Protein AF-A0A016AVE8-F1 (afdb_monomer_lite)

Structure (mmCIF, N/CA/C/O backbone):
data_AF-A0A016AVE8-F1
#
_entry.id   AF-A0A016AVE8-F1
#
loop_
_atom_site.group_PDB
_atom_site.id
_atom_site.type_symbol
_atom_site.label_atom_id
_atom_site.label_alt_id
_atom_sit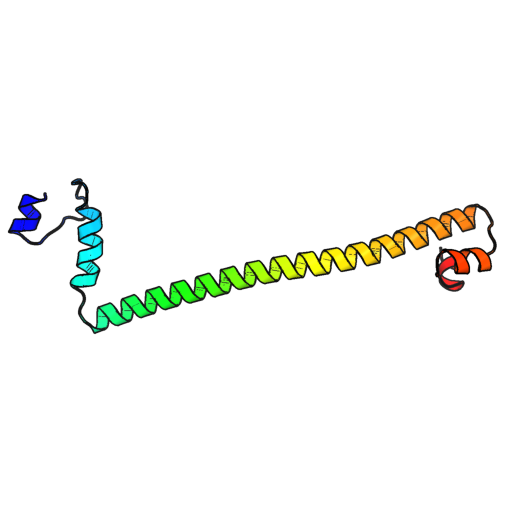e.label_comp_id
_atom_site.label_asym_id
_atom_site.label_entity_id
_atom_site.label_seq_id
_atom_site.pdbx_PDB_ins_code
_atom_site.Cartn_x
_atom_site.Cartn_y
_atom_site.Cartn_z
_atom_site.occupancy
_atom_site.B_iso_or_equiv
_atom_site.auth_seq_id
_atom_site.auth_comp_id
_atom_site.auth_asym_id
_atom_site.auth_atom_id
_atom_site.pdbx_PDB_model_num
ATOM 1 N N . GLU A 1 1 ? 31.899 18.726 -35.485 1.00 85.31 1 GLU A N 1
ATOM 2 C CA . GLU A 1 1 ? 31.031 17.622 -35.023 1.00 85.31 1 GLU A CA 1
ATOM 3 C C . GLU A 1 1 ? 29.883 17.319 -35.993 1.00 85.31 1 GLU A C 1
ATOM 5 O O . GLU A 1 1 ? 29.982 16.311 -36.671 1.00 85.31 1 GLU A O 1
ATOM 10 N N . TRP A 1 2 ? 28.865 18.173 -36.197 1.00 87.75 2 TRP A N 1
ATOM 11 C CA . TRP A 1 2 ? 27.782 17.879 -37.174 1.00 87.75 2 TRP A CA 1
ATOM 12 C C . TRP A 1 2 ? 28.278 17.582 -38.601 1.00 87.75 2 TRP A C 1
ATOM 14 O O . TRP A 1 2 ? 27.868 16.602 -39.214 1.00 87.75 2 TRP A O 1
ATOM 24 N N . ILE A 1 3 ? 29.201 18.399 -39.119 1.00 89.62 3 ILE A N 1
ATOM 25 C CA . ILE A 1 3 ? 29.804 18.198 -40.450 1.00 89.62 3 ILE A CA 1
ATOM 26 C C . ILE A 1 3 ? 30.629 16.904 -40.510 1.00 89.62 3 ILE A C 1
ATOM 28 O O . ILE A 1 3 ? 30.721 16.286 -41.564 1.00 89.62 3 ILE A O 1
ATOM 32 N N . GLU A 1 4 ? 31.239 16.500 -39.397 1.00 88.75 4 GLU A N 1
ATOM 33 C CA . GLU A 1 4 ? 32.016 15.262 -39.318 1.00 88.75 4 GLU A CA 1
ATOM 34 C C . GLU A 1 4 ? 31.081 14.058 -39.368 1.00 88.75 4 GLU A C 1
ATOM 36 O O . GLU A 1 4 ? 31.250 13.224 -40.247 1.00 88.75 4 GLU A O 1
ATOM 41 N N . TYR A 1 5 ? 30.027 14.043 -38.544 1.00 89.12 5 TYR A N 1
ATOM 42 C CA . TYR A 1 5 ? 28.977 13.027 -38.605 1.00 89.12 5 TYR A CA 1
ATOM 43 C C . TYR A 1 5 ? 28.379 12.893 -40.012 1.00 89.12 5 TYR A C 1
ATOM 45 O O . TYR A 1 5 ? 28.284 11.788 -40.531 1.00 89.12 5 TYR A O 1
ATOM 53 N N . LEU A 1 6 ? 28.037 13.998 -40.682 1.00 89.62 6 LEU A N 1
ATOM 54 C CA . LEU A 1 6 ? 27.483 13.944 -42.043 1.00 89.62 6 LEU A CA 1
ATOM 55 C C . LEU A 1 6 ? 28.465 13.379 -43.082 1.00 89.62 6 LEU A C 1
ATOM 57 O O . LEU A 1 6 ? 28.036 12.901 -44.129 1.00 89.62 6 LEU A O 1
ATOM 61 N N . LYS A 1 7 ? 29.774 13.443 -42.814 1.00 90.44 7 LYS A N 1
ATOM 62 C CA . LYS A 1 7 ? 30.819 12.911 -43.696 1.00 90.44 7 LYS A CA 1
ATOM 63 C C . LYS A 1 7 ? 31.198 11.469 -43.373 1.00 90.44 7 LYS A C 1
ATOM 65 O O . LYS A 1 7 ? 31.543 10.729 -44.287 1.00 90.44 7 LYS A O 1
ATOM 70 N N . THR A 1 8 ? 31.191 11.088 -42.099 1.00 88.75 8 THR A N 1
ATOM 71 C CA . THR A 1 8 ? 31.737 9.806 -41.622 1.00 88.75 8 THR A CA 1
ATOM 72 C C . THR A 1 8 ? 30.668 8.839 -41.123 1.00 88.75 8 THR A C 1
ATOM 74 O O . THR A 1 8 ? 30.943 7.652 -40.987 1.00 88.75 8 THR A O 1
ATOM 77 N N . GLY A 1 9 ? 29.462 9.325 -40.826 1.00 85.12 9 GLY A N 1
ATOM 78 C CA . GLY A 1 9 ? 28.394 8.574 -40.165 1.00 85.12 9 GLY A CA 1
ATOM 79 C C . GLY A 1 9 ? 28.629 8.325 -38.670 1.00 85.12 9 GLY A C 1
ATOM 80 O O . GLY A 1 9 ? 27.807 7.674 -38.031 1.00 85.12 9 GLY A O 1
ATOM 81 N N . VAL A 1 10 ? 29.723 8.833 -38.089 1.00 87.12 10 VAL A N 1
ATOM 82 C CA . VAL A 1 10 ? 30.115 8.555 -36.699 1.00 87.12 10 VAL A CA 1
ATOM 83 C C . VAL A 1 10 ? 29.767 9.732 -35.791 1.00 87.12 10 VAL A C 1
ATOM 85 O O . VAL A 1 10 ? 30.088 10.880 -36.094 1.00 87.12 10 VAL A O 1
ATOM 88 N N . ILE A 1 11 ? 29.129 9.440 -34.654 1.00 90.31 11 ILE A N 1
ATOM 89 C CA . ILE A 1 11 ? 28.908 10.403 -33.568 1.00 90.31 11 ILE A CA 1
ATOM 90 C C . ILE A 1 11 ? 29.717 9.948 -32.356 1.00 90.31 11 ILE A C 1
ATOM 92 O O . ILE A 1 11 ? 29.441 8.889 -31.785 1.00 90.31 11 ILE A O 1
ATOM 96 N N . HIS A 1 12 ? 30.697 10.756 -31.953 1.00 89.31 12 HIS A N 1
ATOM 97 C CA . HIS A 1 12 ? 31.543 10.456 -30.799 1.00 89.31 12 HIS A CA 1
ATOM 98 C C . HIS A 1 12 ? 30.747 10.513 -29.480 1.00 89.31 12 HIS A C 1
ATOM 100 O O . HIS A 1 12 ? 29.835 11.335 -29.339 1.00 89.31 12 HIS A O 1
ATOM 106 N N . PRO A 1 13 ? 31.050 9.640 -28.501 1.00 88.19 13 PRO A N 1
ATOM 107 C CA . PRO A 1 13 ? 30.316 9.567 -27.236 1.00 88.19 13 PRO A CA 1
ATOM 108 C C . PRO A 1 13 ? 30.503 10.797 -26.336 1.00 88.19 13 PRO A C 1
ATOM 110 O O . PRO A 1 13 ? 29.662 11.048 -25.478 1.00 88.19 13 PRO A O 1
ATOM 113 N N . ASP A 1 14 ? 31.572 11.564 -26.533 1.00 91.69 14 ASP A N 1
ATOM 114 C CA . ASP A 1 14 ? 31.922 12.783 -25.800 1.00 91.69 14 ASP A CA 1
ATOM 115 C C . ASP A 1 14 ? 31.452 14.073 -26.495 1.00 91.69 14 ASP A C 1
ATOM 117 O O . ASP A 1 14 ? 31.812 15.173 -26.057 1.00 91.69 14 ASP A O 1
ATOM 121 N N . THR A 1 15 ? 30.618 13.944 -27.538 1.00 91.06 15 THR A N 1
ATOM 122 C CA . THR A 1 15 ? 30.152 15.075 -28.345 1.00 91.06 15 THR A CA 1
ATOM 123 C C . THR A 1 15 ? 29.516 16.184 -27.506 1.00 91.06 15 THR A C 1
ATOM 125 O O . THR A 1 15 ? 28.777 15.927 -26.551 1.00 91.06 15 THR A O 1
ATOM 128 N N . LYS A 1 16 ? 29.805 17.442 -27.862 1.00 91.38 16 LYS A N 1
ATOM 129 C CA . LYS A 1 16 ? 29.250 18.635 -27.192 1.00 91.38 16 LYS A CA 1
ATOM 130 C C . LYS A 1 16 ? 28.222 19.370 -28.040 1.00 91.38 16 LYS A C 1
ATOM 132 O O . LYS A 1 16 ? 27.577 20.296 -27.546 1.00 91.38 16 LYS A O 1
ATOM 137 N N . ALA A 1 17 ? 28.044 18.967 -29.296 1.00 91.25 17 ALA A N 1
ATOM 138 C CA . ALA A 1 17 ? 27.077 19.600 -30.172 1.00 91.25 17 ALA A CA 1
ATOM 139 C C . ALA A 1 17 ? 25.640 19.301 -29.700 1.00 91.25 17 ALA A C 1
ATOM 141 O O . ALA A 1 17 ? 25.273 18.130 -29.545 1.00 91.25 17 ALA A O 1
ATOM 142 N N . PRO A 1 18 ? 24.792 20.332 -29.527 1.00 92.00 18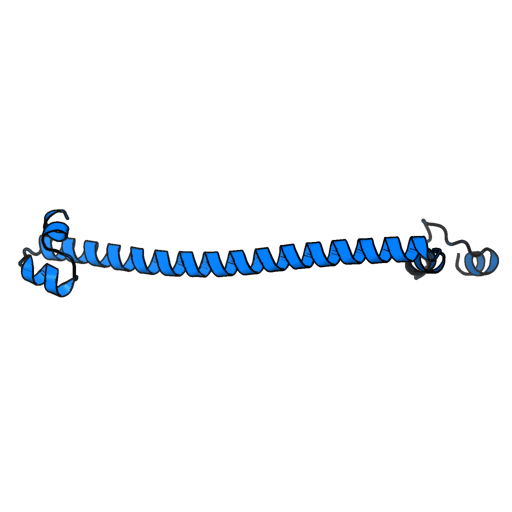 PRO A N 1
ATOM 143 C CA . PRO A 1 18 ? 23.393 20.140 -29.165 1.00 92.00 18 PRO A CA 1
ATOM 144 C C . PRO A 1 18 ? 22.689 19.173 -30.127 1.00 92.00 18 PRO A C 1
ATOM 146 O O . PRO A 1 18 ? 22.811 19.303 -31.346 1.00 92.00 18 PRO A O 1
ATOM 149 N N . GLY A 1 19 ? 21.972 18.194 -29.573 1.00 90.81 19 GLY A N 1
ATOM 150 C CA . GLY A 1 19 ? 21.191 17.205 -30.325 1.00 90.81 19 GLY A CA 1
ATOM 151 C C . GLY A 1 19 ? 21.964 15.982 -30.839 1.00 90.81 19 GLY A C 1
ATOM 152 O O . GLY A 1 19 ? 21.335 14.950 -31.073 1.00 90.81 19 GLY A O 1
ATOM 153 N N . LEU A 1 20 ? 23.300 16.023 -30.961 1.00 90.31 20 LEU A N 1
ATOM 154 C CA . LEU A 1 20 ? 24.067 14.855 -31.431 1.00 90.31 20 LEU A CA 1
ATOM 155 C C . LEU A 1 20 ? 24.055 13.697 -30.429 1.00 90.31 20 LEU A C 1
ATOM 157 O O . LEU A 1 20 ? 24.021 12.539 -30.839 1.00 90.31 20 LEU A O 1
ATOM 161 N N . GLU A 1 21 ? 24.010 13.984 -29.129 1.00 90.56 21 GLU A N 1
ATOM 162 C CA . GLU A 1 21 ? 23.885 12.937 -28.112 1.00 90.56 21 GLU A CA 1
ATOM 163 C C . GLU A 1 21 ? 22.561 12.163 -28.248 1.00 90.56 21 GLU A C 1
ATOM 165 O O . GLU A 1 21 ? 22.546 10.930 -28.220 1.00 90.56 21 GLU A O 1
ATOM 170 N N . GLU A 1 22 ? 21.449 12.875 -28.441 1.00 89.75 22 GLU A N 1
ATOM 171 C CA . GLU A 1 22 ? 20.131 12.269 -28.643 1.00 89.75 22 GLU A CA 1
ATOM 172 C C . GLU A 1 22 ? 20.070 11.494 -29.967 1.00 89.75 22 GLU A C 1
ATOM 174 O O . GLU A 1 22 ? 19.587 10.359 -30.004 1.00 89.75 22 GLU A O 1
ATOM 179 N N . ALA A 1 23 ? 20.621 12.069 -31.042 1.00 90.12 23 ALA A N 1
ATOM 180 C CA . ALA A 1 23 ? 20.727 11.409 -32.339 1.00 90.12 23 ALA A CA 1
ATOM 181 C C . ALA A 1 23 ? 21.522 10.100 -32.240 1.00 90.12 23 ALA A C 1
ATOM 183 O O . ALA A 1 23 ? 21.072 9.080 -32.757 1.00 90.12 23 ALA A O 1
ATOM 184 N N . ARG A 1 24 ? 22.646 10.085 -31.507 1.00 90.25 24 ARG A N 1
ATOM 185 C CA . ARG A 1 24 ? 23.446 8.872 -31.276 1.00 90.25 24 ARG A CA 1
ATOM 186 C C . ARG A 1 24 ? 22.620 7.774 -30.611 1.00 90.25 24 ARG A C 1
ATOM 188 O O . ARG A 1 24 ? 22.661 6.635 -31.062 1.00 90.25 24 ARG A O 1
ATOM 195 N N . ARG A 1 25 ? 21.850 8.102 -29.568 1.00 87.12 25 ARG A N 1
ATOM 196 C CA . ARG A 1 25 ? 20.985 7.129 -28.873 1.00 87.12 25 ARG A CA 1
ATOM 197 C C . ARG A 1 25 ? 19.919 6.549 -29.808 1.00 87.12 25 ARG A C 1
ATOM 199 O O . ARG A 1 25 ? 19.731 5.339 -29.828 1.00 87.12 25 ARG A O 1
ATOM 206 N N . LYS A 1 26 ? 19.271 7.393 -30.617 1.00 88.06 26 LYS A N 1
ATOM 207 C CA . LYS A 1 26 ? 18.266 6.961 -31.606 1.00 88.06 26 LYS A CA 1
ATOM 208 C C . LYS A 1 26 ? 18.871 6.087 -32.709 1.00 88.06 26 LYS A C 1
ATOM 210 O O . LYS A 1 26 ? 18.287 5.073 -33.074 1.00 88.06 26 LYS A O 1
ATOM 215 N N . LEU A 1 27 ? 20.050 6.450 -33.216 1.00 88.81 27 LEU A N 1
ATOM 216 C CA . LEU A 1 27 ? 20.740 5.694 -34.265 1.00 88.81 27 LEU A CA 1
ATOM 217 C C . LEU A 1 27 ? 21.178 4.306 -33.805 1.00 88.81 27 LEU A C 1
ATOM 219 O O . LEU A 1 27 ? 21.163 3.391 -34.617 1.00 88.81 27 LEU A O 1
ATOM 223 N N . VAL A 1 28 ? 21.521 4.126 -32.524 1.00 87.31 28 VAL A N 1
ATOM 224 C CA . VAL A 1 28 ? 21.819 2.790 -31.979 1.00 87.31 28 VAL A CA 1
ATOM 225 C C . VAL A 1 28 ? 20.637 1.848 -32.206 1.00 87.31 28 VAL A C 1
ATOM 227 O O . VAL A 1 28 ? 20.847 0.769 -32.737 1.00 87.31 28 VAL A O 1
ATOM 230 N N . TYR A 1 29 ? 19.409 2.276 -31.902 1.00 86.75 29 TYR A N 1
ATOM 231 C CA . TYR A 1 29 ? 18.204 1.474 -32.141 1.00 86.75 29 TYR A CA 1
ATOM 232 C C . TYR A 1 29 ? 17.918 1.254 -33.637 1.00 86.75 29 TYR A C 1
ATOM 234 O O . TYR A 1 29 ? 17.631 0.138 -34.067 1.00 86.75 29 TYR A O 1
ATOM 242 N N . TYR A 1 30 ? 18.033 2.297 -34.465 1.00 88.31 30 TYR A N 1
ATOM 243 C CA . TYR A 1 30 ? 17.765 2.166 -35.904 1.00 88.31 30 TYR A CA 1
ATOM 244 C C . TYR A 1 30 ? 18.800 1.322 -36.657 1.00 88.31 30 TYR A C 1
ATOM 246 O O . TYR A 1 30 ? 18.468 0.753 -37.694 1.00 88.31 30 TYR A O 1
ATOM 254 N N . ASN A 1 31 ? 20.025 1.224 -36.139 1.00 88.94 31 ASN A N 1
ATOM 255 C CA . ASN A 1 31 ? 21.085 0.399 -36.716 1.00 88.94 31 ASN A CA 1
ATOM 256 C C . ASN A 1 31 ? 21.069 -1.053 -36.209 1.00 88.94 31 ASN A C 1
ATOM 258 O O . ASN A 1 31 ? 21.857 -1.860 -36.700 1.00 88.94 31 ASN A O 1
ATOM 262 N N . MET A 1 32 ? 20.200 -1.396 -35.251 1.00 92.50 32 MET A N 1
ATOM 263 C CA . MET A 1 32 ? 20.014 -2.780 -34.810 1.00 92.50 32 MET A CA 1
ATOM 264 C C . MET A 1 32 ? 19.426 -3.637 -35.932 1.00 92.50 32 MET A C 1
ATOM 266 O O . MET A 1 32 ? 18.562 -3.202 -36.698 1.00 92.50 32 MET A O 1
ATOM 270 N N . ASN A 1 33 ? 19.846 -4.897 -35.993 1.00 95.19 33 ASN A N 1
ATOM 271 C CA . ASN A 1 33 ? 19.156 -5.890 -36.807 1.00 95.19 33 ASN A CA 1
ATOM 272 C C . ASN A 1 33 ? 17.823 -6.311 -36.150 1.00 95.19 33 ASN A C 1
ATOM 274 O O . ASN A 1 33 ? 17.552 -6.004 -34.991 1.00 95.19 33 ASN A O 1
ATOM 278 N N . LYS A 1 34 ? 16.979 -7.057 -36.874 1.00 94.50 34 LYS A N 1
ATOM 279 C CA . LYS A 1 34 ? 15.647 -7.455 -36.376 1.00 94.50 34 LYS A CA 1
ATOM 280 C C . LYS A 1 34 ? 15.676 -8.236 -35.057 1.00 94.50 34 LYS A C 1
ATOM 282 O O . LYS A 1 34 ? 14.776 -8.062 -34.245 1.00 94.50 34 LYS A O 1
ATOM 287 N N . ALA A 1 35 ? 16.665 -9.107 -34.859 1.00 96.25 35 ALA A N 1
ATOM 288 C CA . ALA A 1 35 ? 16.777 -9.892 -33.632 1.00 96.25 35 ALA A CA 1
ATOM 289 C C . ALA A 1 35 ? 17.197 -9.011 -32.446 1.00 96.25 35 ALA A C 1
ATOM 291 O O . ALA A 1 35 ? 16.670 -9.165 -31.350 1.00 96.25 35 ALA A O 1
ATOM 292 N N . GLU A 1 36 ? 18.100 -8.056 -32.677 1.00 93.94 36 GLU A N 1
ATOM 293 C CA . GLU A 1 36 ? 18.520 -7.074 -31.671 1.00 93.94 36 GLU A CA 1
ATOM 294 C C . GLU A 1 36 ? 17.382 -6.118 -31.290 1.00 93.94 36 GLU A C 1
ATOM 296 O O . GLU A 1 36 ? 17.184 -5.870 -30.104 1.00 93.94 36 GLU A O 1
ATOM 301 N N . GLN A 1 37 ? 16.602 -5.635 -32.267 1.00 92.62 37 GLN A N 1
ATOM 302 C CA . GLN A 1 37 ? 15.420 -4.803 -32.003 1.00 92.62 37 GLN A CA 1
ATOM 303 C C . GLN A 1 37 ? 14.384 -5.556 -31.174 1.00 92.62 37 GLN A C 1
ATOM 305 O O . GLN A 1 37 ? 13.929 -5.037 -30.162 1.00 92.62 37 GLN A O 1
ATOM 310 N N . LEU A 1 38 ? 14.069 -6.802 -31.550 1.00 95.38 38 LEU A N 1
ATOM 311 C CA . LEU A 1 38 ? 13.128 -7.626 -30.793 1.00 95.38 38 LEU A CA 1
ATOM 312 C C . LEU A 1 38 ? 13.598 -7.829 -29.346 1.00 95.38 38 LEU A C 1
ATOM 314 O O . LEU A 1 38 ? 12.820 -7.622 -28.422 1.00 95.38 38 LEU A O 1
ATOM 318 N N . ALA A 1 39 ? 14.872 -8.175 -29.144 1.00 95.75 39 ALA A N 1
ATOM 319 C CA . ALA A 1 39 ? 15.428 -8.360 -27.805 1.00 95.75 39 ALA A CA 1
ATOM 320 C C . ALA A 1 39 ? 15.402 -7.062 -26.977 1.00 95.75 39 ALA A C 1
ATOM 322 O O . ALA A 1 39 ? 15.135 -7.095 -25.775 1.00 95.75 39 ALA A O 1
ATOM 323 N N . TYR A 1 40 ? 15.665 -5.915 -27.611 1.00 93.12 40 TYR A N 1
ATOM 324 C CA . TYR A 1 40 ? 15.557 -4.607 -26.970 1.00 93.12 40 TYR A CA 1
ATOM 325 C C . TYR A 1 40 ? 14.111 -4.300 -26.557 1.00 93.12 40 TYR A C 1
ATOM 327 O O . TYR A 1 40 ? 13.869 -3.955 -25.401 1.00 93.12 40 TYR A O 1
ATOM 335 N N . ASP A 1 41 ? 13.149 -4.476 -27.461 1.00 94.00 41 ASP A N 1
ATOM 336 C CA . ASP A 1 41 ? 11.734 -4.207 -27.202 1.00 94.00 41 ASP A CA 1
ATOM 337 C C . ASP A 1 41 ? 11.172 -5.133 -26.116 1.00 94.00 41 ASP A C 1
ATOM 339 O O . ASP A 1 41 ? 10.476 -4.679 -25.208 1.00 94.00 41 ASP A O 1
ATOM 343 N N . GLU A 1 42 ? 11.512 -6.424 -26.155 1.00 96.62 42 GLU A N 1
ATOM 344 C CA . GLU A 1 42 ? 11.152 -7.389 -25.111 1.00 96.62 42 GLU A CA 1
ATOM 345 C C . GLU A 1 42 ? 11.721 -6.988 -23.749 1.00 96.62 42 GLU A C 1
ATOM 347 O O . GLU A 1 42 ? 11.013 -7.039 -22.742 1.00 96.62 42 GLU A O 1
ATOM 352 N N . HIS A 1 43 ? 12.975 -6.532 -23.708 1.00 95.69 43 HIS A N 1
ATOM 353 C CA . HIS A 1 43 ? 13.597 -6.056 -22.478 1.00 95.69 43 HIS A CA 1
ATOM 354 C C . HIS A 1 43 ? 12.893 -4.815 -21.913 1.00 95.69 43 HIS A C 1
ATOM 356 O O . HIS A 1 43 ? 12.590 -4.769 -20.718 1.00 95.69 43 HIS A O 1
ATOM 362 N N . ILE A 1 44 ? 12.595 -3.824 -22.759 1.00 95.38 44 ILE A N 1
ATOM 363 C CA . ILE A 1 44 ? 11.871 -2.616 -22.345 1.00 95.38 44 ILE A CA 1
ATOM 364 C C . ILE A 1 44 ? 10.462 -2.965 -21.856 1.00 95.38 44 ILE A C 1
ATOM 366 O O . ILE A 1 44 ? 10.045 -2.472 -20.806 1.00 95.38 44 ILE A O 1
ATOM 370 N N . ASN A 1 45 ? 9.755 -3.852 -22.558 1.00 97.38 45 ASN A N 1
ATOM 371 C CA . ASN A 1 45 ? 8.439 -4.331 -22.142 1.00 97.38 45 ASN A CA 1
ATOM 372 C C . ASN A 1 45 ? 8.498 -5.042 -20.785 1.00 97.38 45 ASN A C 1
ATOM 374 O O . ASN A 1 45 ? 7.668 -4.771 -19.920 1.00 97.38 45 ASN A O 1
ATOM 378 N N . ALA A 1 46 ? 9.496 -5.900 -20.559 1.00 97.25 46 ALA A N 1
ATOM 379 C CA . ALA A 1 46 ? 9.673 -6.585 -19.282 1.00 97.25 46 ALA A CA 1
ATOM 380 C C . ALA A 1 46 ? 9.890 -5.598 -18.123 1.00 97.25 46 ALA A C 1
ATOM 382 O O . ALA A 1 46 ? 9.261 -5.740 -17.073 1.00 97.25 46 ALA A O 1
ATOM 383 N N . ILE A 1 47 ? 10.721 -4.567 -18.321 1.00 97.06 47 ILE A N 1
ATOM 384 C CA . ILE A 1 47 ? 10.934 -3.507 -17.324 1.00 97.06 47 ILE A CA 1
ATOM 385 C C . ILE A 1 47 ? 9.638 -2.736 -17.056 1.00 97.06 47 ILE A C 1
ATOM 387 O O . ILE A 1 47 ? 9.314 -2.464 -15.901 1.00 97.06 47 ILE A O 1
ATOM 391 N N . MET A 1 48 ? 8.896 -2.375 -18.106 1.00 96.75 48 MET A N 1
ATOM 392 C CA . MET A 1 48 ? 7.642 -1.632 -17.975 1.00 96.75 48 MET A CA 1
ATOM 393 C C . MET A 1 48 ? 6.614 -2.424 -17.166 1.00 96.75 48 MET A C 1
ATOM 395 O O . MET A 1 48 ? 6.110 -1.920 -16.167 1.00 96.75 48 MET A O 1
ATOM 399 N N . ILE A 1 49 ? 6.396 -3.691 -17.529 1.00 97.62 49 ILE A N 1
ATOM 400 C CA . ILE A 1 49 ? 5.483 -4.591 -16.817 1.00 97.62 49 ILE A CA 1
ATOM 401 C C . ILE A 1 49 ? 5.907 -4.732 -15.355 1.00 97.62 49 ILE A C 1
ATOM 403 O O . ILE A 1 49 ? 5.070 -4.641 -14.460 1.00 97.62 49 ILE A O 1
ATOM 407 N N . GLN A 1 50 ? 7.201 -4.927 -15.088 1.00 97.06 50 GLN A N 1
ATOM 408 C CA . GLN A 1 50 ? 7.696 -5.051 -13.720 1.00 97.06 50 GLN A CA 1
ATOM 409 C C . GLN A 1 50 ? 7.421 -3.784 -12.899 1.00 97.06 50 GLN A C 1
ATOM 411 O O . GLN A 1 50 ? 6.965 -3.878 -11.758 1.00 97.06 50 GLN A O 1
ATOM 416 N N . ASN A 1 51 ? 7.668 -2.606 -13.473 1.00 97.50 51 ASN A N 1
ATOM 417 C CA . ASN A 1 51 ? 7.408 -1.334 -12.805 1.00 97.50 51 ASN A CA 1
ATOM 418 C C . ASN A 1 51 ? 5.914 -1.125 -12.536 1.00 97.50 51 ASN A C 1
ATOM 420 O O . ASN A 1 51 ? 5.553 -0.700 -11.437 1.00 97.50 51 ASN A O 1
ATOM 424 N N . ASP A 1 52 ? 5.052 -1.465 -13.493 1.00 97.81 52 ASP A N 1
ATOM 425 C CA . ASP A 1 52 ? 3.599 -1.351 -13.348 1.00 97.81 52 ASP A CA 1
ATOM 426 C C . ASP A 1 52 ? 3.067 -2.286 -12.260 1.00 97.81 52 ASP A C 1
ATOM 428 O O . ASP A 1 52 ? 2.281 -1.860 -11.409 1.00 97.81 52 ASP A O 1
ATOM 432 N N . VAL A 1 53 ? 3.546 -3.534 -12.224 1.00 98.19 53 VAL A N 1
ATOM 433 C CA . VAL A 1 53 ? 3.203 -4.508 -11.177 1.00 98.19 53 VAL A CA 1
ATOM 434 C C . VAL A 1 53 ? 3.612 -3.985 -9.801 1.00 98.19 53 VAL A C 1
ATOM 436 O O . VAL A 1 53 ? 2.795 -3.974 -8.881 1.00 98.19 53 VAL A O 1
ATOM 439 N N . LEU A 1 54 ? 4.851 -3.507 -9.650 1.00 98.00 54 LEU A N 1
ATOM 440 C CA . LEU A 1 54 ? 5.344 -2.988 -8.370 1.00 98.00 54 LEU A CA 1
ATOM 441 C C . LEU A 1 54 ? 4.589 -1.730 -7.925 1.00 98.00 54 LEU A C 1
ATOM 443 O O . LEU A 1 54 ? 4.251 -1.595 -6.748 1.00 98.00 54 LEU A O 1
ATOM 447 N N . SER A 1 55 ? 4.312 -0.815 -8.855 1.00 98.00 55 SER A N 1
ATOM 448 C CA . SER A 1 55 ? 3.561 0.413 -8.583 1.00 98.00 55 SER A CA 1
ATOM 449 C C . SER A 1 55 ? 2.131 0.108 -8.135 1.00 98.00 55 SER A C 1
ATOM 451 O O . SER A 1 55 ? 1.665 0.654 -7.130 1.00 98.00 55 SER A O 1
ATOM 453 N N . THR A 1 56 ? 1.462 -0.809 -8.838 1.00 98.19 56 THR A N 1
ATOM 454 C CA . THR A 1 56 ? 0.093 -1.239 -8.530 1.00 98.19 56 THR A CA 1
ATOM 455 C C . THR A 1 56 ? 0.035 -1.919 -7.168 1.00 98.19 56 THR A C 1
ATOM 457 O O . THR A 1 56 ? -0.713 -1.470 -6.303 1.00 98.19 56 THR A O 1
ATOM 460 N N . ALA A 1 57 ? 0.914 -2.891 -6.909 1.00 98.38 57 ALA A N 1
ATOM 461 C CA . ALA A 1 57 ? 0.976 -3.581 -5.621 1.00 98.38 57 ALA A CA 1
ATOM 462 C C . ALA A 1 57 ? 1.247 -2.616 -4.450 1.00 98.38 57 ALA A C 1
ATOM 464 O O . ALA A 1 57 ? 0.635 -2.718 -3.388 1.00 98.38 57 ALA A O 1
ATOM 465 N N . ALA A 1 58 ? 2.128 -1.625 -4.636 1.00 98.38 58 ALA A N 1
ATOM 466 C CA . ALA A 1 58 ? 2.390 -0.609 -3.617 1.00 98.38 58 ALA A CA 1
ATOM 467 C C . ALA A 1 58 ? 1.195 0.336 -3.391 1.00 98.38 58 ALA A C 1
ATOM 469 O O . ALA A 1 58 ? 1.015 0.861 -2.287 1.00 98.38 58 ALA A O 1
ATOM 470 N N . MET A 1 59 ? 0.395 0.607 -4.425 1.00 98.38 59 MET A N 1
ATOM 471 C CA . MET A 1 59 ? -0.835 1.388 -4.304 1.00 98.38 59 MET A CA 1
ATOM 472 C C . MET A 1 59 ? -1.900 0.612 -3.527 1.00 98.38 59 MET A C 1
ATOM 474 O O . MET A 1 59 ? -2.420 1.143 -2.543 1.00 98.38 59 MET A O 1
ATOM 478 N N . GLU A 1 60 ? -2.171 -0.623 -3.945 1.00 98.31 60 GLU A N 1
ATOM 479 C CA . GLU A 1 60 ? -3.166 -1.514 -3.345 1.00 98.31 60 GLU A CA 1
ATOM 480 C C . GLU A 1 60 ? -2.832 -1.787 -1.879 1.00 98.31 60 GLU A C 1
ATOM 482 O O . GLU A 1 60 ? -3.636 -1.461 -1.009 1.00 98.31 60 GLU A O 1
ATOM 487 N N . GLY A 1 61 ? -1.598 -2.201 -1.571 1.00 98.69 61 GLY A N 1
ATOM 488 C CA . GLY A 1 61 ? -1.185 -2.472 -0.190 1.00 98.69 61 GLY A CA 1
ATOM 489 C C . GLY A 1 61 ? -1.291 -1.251 0.734 1.00 98.69 61 GLY A C 1
ATOM 490 O O . GLY A 1 61 ? -1.661 -1.371 1.902 1.00 98.69 61 GLY A O 1
ATOM 491 N N . ARG A 1 62 ? -1.041 -0.032 0.229 1.00 98.44 62 ARG A N 1
ATOM 492 C CA . ARG A 1 62 ? -1.278 1.198 1.013 1.00 98.44 62 ARG A CA 1
ATOM 493 C C . ARG A 1 62 ? -2.760 1.490 1.216 1.00 98.44 62 ARG A C 1
ATOM 495 O O . ARG A 1 62 ? -3.123 2.092 2.228 1.00 98.44 62 ARG A O 1
ATOM 502 N N . GLN A 1 63 ? -3.603 1.178 0.240 1.00 98.44 63 GLN A N 1
ATOM 503 C CA . GLN A 1 63 ? -5.041 1.384 0.353 1.00 98.44 63 GLN A CA 1
ATOM 504 C C . GLN A 1 63 ? -5.653 0.394 1.343 1.00 98.44 63 GLN A C 1
ATOM 506 O O . GLN A 1 63 ? -6.348 0.839 2.256 1.00 98.44 63 GLN A O 1
ATOM 511 N N . GLU A 1 64 ? -5.334 -0.891 1.200 1.00 98.31 64 GLU A N 1
ATOM 512 C CA . GLU A 1 64 ? -5.763 -1.965 2.097 1.00 98.31 64 GLU A CA 1
ATOM 513 C C . GLU A 1 64 ? -5.310 -1.684 3.528 1.00 98.31 64 GLU A C 1
ATOM 515 O O . GLU A 1 64 ? -6.154 -1.524 4.405 1.00 98.31 64 GLU A O 1
ATOM 520 N N . GLY A 1 65 ? -4.014 -1.436 3.751 1.00 98.69 65 GLY A N 1
ATOM 521 C CA . GLY A 1 65 ? -3.501 -1.158 5.096 1.00 98.69 65 GLY A CA 1
ATOM 522 C C . GLY A 1 65 ? -4.130 0.076 5.758 1.00 98.69 65 GLY A C 1
ATOM 523 O O . GLY A 1 65 ? -4.359 0.096 6.966 1.00 98.69 65 GLY A O 1
ATOM 524 N N . ARG A 1 66 ? -4.485 1.117 4.987 1.00 98.50 66 ARG A N 1
ATOM 525 C CA . ARG A 1 66 ? -5.236 2.267 5.530 1.00 98.50 66 ARG A CA 1
ATOM 526 C C . ARG A 1 66 ? -6.681 1.923 5.866 1.00 98.50 66 ARG A C 1
ATOM 528 O O . ARG A 1 66 ? -7.237 2.518 6.789 1.00 98.50 66 ARG A O 1
ATOM 535 N N . GLN A 1 67 ? -7.311 1.058 5.081 1.00 98.44 67 GLN A N 1
ATOM 536 C CA . GLN A 1 67 ? -8.686 0.643 5.306 1.00 98.44 67 GLN A CA 1
ATOM 537 C C . GLN A 1 67 ? -8.778 -0.269 6.528 1.00 98.44 67 GLN A C 1
ATOM 539 O O . GLN A 1 67 ? -9.587 0.015 7.410 1.00 98.44 67 GLN A O 1
ATOM 544 N N . GLU A 1 68 ? -7.920 -1.284 6.610 1.00 98.44 68 GLU A N 1
ATOM 545 C CA . GLU A 1 68 ? -7.811 -2.196 7.751 1.00 98.44 68 GLU A CA 1
ATOM 546 C C . GLU A 1 68 ? -7.484 -1.423 9.027 1.00 98.44 68 GLU A C 1
ATOM 548 O O . GLU A 1 68 ? -8.296 -1.408 9.950 1.00 98.44 68 GLU A O 1
ATOM 553 N N . GLY A 1 69 ? -6.401 -0.636 9.035 1.00 98.62 69 GLY A N 1
ATOM 554 C CA . GLY A 1 69 ? -6.010 0.133 10.219 1.00 98.62 69 GLY A CA 1
ATOM 555 C C . GLY A 1 69 ? -7.074 1.138 10.678 1.00 98.62 69 GLY A C 1
ATOM 556 O O . GLY A 1 69 ? -7.236 1.385 11.872 1.00 98.62 69 GLY A O 1
ATOM 557 N N . ARG A 1 70 ? -7.865 1.703 9.753 1.00 98.38 70 ARG A N 1
ATOM 558 C CA . ARG A 1 70 ? -9.015 2.544 10.120 1.00 98.38 70 ARG A CA 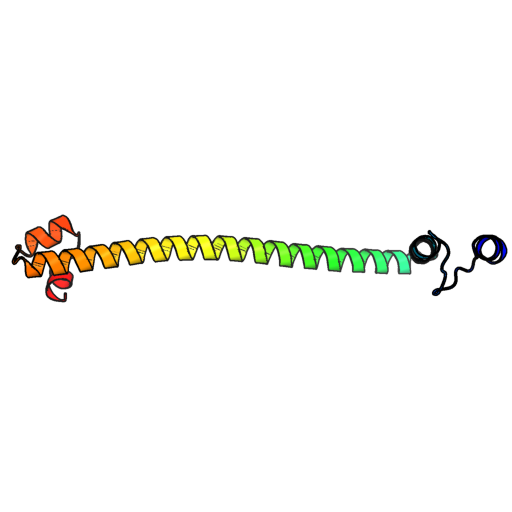1
ATOM 559 C C . ARG A 1 70 ? -10.131 1.720 10.761 1.00 98.38 70 ARG A C 1
ATOM 561 O O . ARG A 1 70 ? -10.743 2.191 11.716 1.00 98.38 70 ARG A O 1
ATOM 568 N N . GLN A 1 71 ? -10.460 0.557 10.206 1.00 98.38 71 GLN A N 1
ATOM 569 C CA . GLN A 1 71 ? -11.530 -0.290 10.731 1.00 98.38 71 GLN A CA 1
ATOM 570 C C . GLN A 1 71 ? -11.176 -0.837 12.114 1.00 98.38 71 GLN A C 1
ATOM 572 O O . GLN A 1 71 ? -11.999 -0.724 13.024 1.00 98.38 71 GLN A O 1
ATOM 577 N N . GLU A 1 72 ? -9.955 -1.344 12.277 1.00 98.38 72 GLU A N 1
ATOM 578 C CA . GLU A 1 72 ? -9.420 -1.828 13.551 1.00 98.38 72 GLU A CA 1
ATOM 579 C C . GLU A 1 72 ? -9.388 -0.703 14.583 1.00 98.38 72 GLU A C 1
ATOM 581 O O . GLU A 1 72 ? -10.048 -0.811 15.614 1.00 98.38 72 GLU A O 1
ATOM 586 N N . GLY A 1 73 ? -8.773 0.441 14.262 1.00 98.56 73 GLY A N 1
ATOM 587 C CA . GLY A 1 73 ? -8.703 1.575 15.188 1.00 98.56 73 GLY A CA 1
ATOM 588 C C . GLY A 1 73 ? -10.077 2.121 15.601 1.00 98.56 73 GLY A C 1
ATOM 589 O O . GLY A 1 73 ? -10.275 2.519 16.748 1.00 98.56 73 GLY A O 1
ATOM 590 N N . LEU A 1 74 ? -11.071 2.106 14.704 1.00 98.38 74 LEU A N 1
ATOM 591 C CA . LEU A 1 74 ? -12.449 2.470 15.053 1.00 98.38 74 LEU A CA 1
ATOM 592 C C . LEU A 1 74 ? -13.129 1.424 15.947 1.00 98.38 74 LEU A C 1
ATOM 594 O O . LEU A 1 74 ? -13.962 1.790 16.776 1.00 98.38 74 LEU A O 1
ATOM 598 N N . ALA A 1 75 ? -12.852 0.136 15.751 1.00 98.00 75 ALA A N 1
ATOM 599 C CA . ALA A 1 75 ? -13.413 -0.927 16.579 1.00 98.00 75 ALA A CA 1
ATOM 600 C C . ALA A 1 75 ? -12.794 -0.921 17.983 1.00 98.00 75 ALA A C 1
ATOM 602 O O . ALA A 1 75 ? -13.540 -0.909 18.965 1.00 98.00 75 ALA A O 1
ATOM 603 N N . GLU A 1 76 ? -11.465 -0.845 18.064 1.00 98.19 76 GLU A N 1
ATOM 604 C CA . GLU A 1 76 ? -10.710 -0.743 19.313 1.00 98.19 76 GLU A CA 1
ATOM 605 C C . GLU A 1 76 ? -11.109 0.511 20.087 1.00 98.19 76 GLU A C 1
ATOM 607 O O . GLU A 1 76 ? -11.565 0.397 21.222 1.00 98.19 76 GLU A O 1
ATOM 612 N N . GLY A 1 77 ? -11.092 1.687 19.451 1.00 98.25 77 GLY A N 1
ATOM 613 C CA . GLY A 1 77 ? -11.464 2.943 20.107 1.00 98.25 77 GLY A CA 1
ATOM 614 C C . GLY A 1 77 ? -12.892 2.935 20.668 1.00 98.25 77 GLY A C 1
ATOM 615 O O . GLY A 1 77 ? -13.124 3.405 21.781 1.00 98.25 77 GLY A O 1
ATOM 616 N N . ARG A 1 78 ? -13.859 2.335 19.953 1.00 97.44 78 ARG A N 1
ATOM 617 C CA . ARG A 1 78 ? -15.226 2.161 20.480 1.00 97.44 78 ARG A CA 1
ATOM 618 C C . ARG A 1 78 ? -15.266 1.228 21.690 1.00 97.44 78 ARG A C 1
ATOM 620 O O . ARG A 1 78 ? -16.057 1.463 22.601 1.00 97.44 78 ARG A O 1
ATOM 627 N N . MET A 1 79 ? -14.477 0.155 21.694 1.00 97.50 79 MET A N 1
ATOM 628 C CA . MET A 1 79 ? -14.436 -0.778 22.821 1.00 97.50 79 MET A CA 1
ATOM 629 C C . MET A 1 79 ? -13.747 -0.155 24.040 1.00 97.50 79 MET A C 1
ATOM 631 O O . MET A 1 79 ? -14.273 -0.242 25.149 1.00 97.50 79 MET A O 1
ATOM 635 N N . GLU A 1 80 ? -12.625 0.535 23.837 1.00 97.81 80 GLU A N 1
ATOM 636 C CA . GLU A 1 80 ? -11.920 1.278 24.884 1.00 97.81 80 GLU A CA 1
ATOM 637 C C . GLU A 1 80 ? -12.817 2.349 25.512 1.00 97.81 80 GLU A C 1
ATOM 639 O O . GLU A 1 80 ? -12.903 2.448 26.737 1.00 97.81 80 GLU A O 1
ATOM 644 N N . GLU A 1 81 ? -13.553 3.111 24.695 1.00 97.88 81 GLU A N 1
ATOM 645 C CA . GLU A 1 81 ? -14.499 4.113 25.187 1.00 97.88 81 GLU A CA 1
ATOM 646 C C . GLU A 1 81 ? -15.630 3.474 26.007 1.00 97.88 81 GLU A C 1
ATOM 648 O O . GLU A 1 81 ? -15.955 3.959 27.097 1.00 97.88 81 GLU A O 1
ATOM 653 N N . LYS A 1 82 ? -16.201 2.354 25.539 1.00 97.44 82 LYS A N 1
ATOM 654 C CA . LYS A 1 82 ? -17.213 1.595 26.292 1.00 97.44 82 LYS A CA 1
ATOM 655 C C . LYS A 1 82 ? -16.689 1.150 27.654 1.00 97.44 82 LYS A C 1
ATOM 657 O O . LYS A 1 82 ? -17.366 1.363 28.660 1.00 97.44 82 LYS A O 1
ATOM 662 N N . GLN A 1 83 ? -15.484 0.581 27.703 1.00 97.81 83 GLN A N 1
ATOM 663 C CA . GLN A 1 83 ? -14.858 0.144 28.952 1.00 97.81 83 GLN A CA 1
ATOM 664 C C . GLN A 1 83 ? -14.545 1.325 29.880 1.00 97.81 83 GLN A C 1
ATOM 666 O O . GLN A 1 83 ? -14.818 1.258 31.080 1.00 97.81 83 GLN A O 1
ATOM 671 N N . ALA A 1 84 ? -14.025 2.434 29.348 1.00 98.12 84 ALA A N 1
ATOM 672 C CA . ALA A 1 84 ? -13.746 3.637 30.128 1.00 98.12 84 ALA A CA 1
ATOM 673 C C . ALA A 1 84 ? -15.025 4.228 30.741 1.00 98.12 84 ALA A C 1
ATOM 675 O O . ALA A 1 84 ? -15.037 4.615 31.912 1.00 98.12 84 ALA A O 1
ATOM 676 N N . ASN A 1 85 ? -16.117 4.260 29.975 1.00 97.88 85 ASN A N 1
ATOM 677 C CA . ASN A 1 85 ? -17.415 4.716 30.463 1.00 97.88 85 ASN A CA 1
ATOM 678 C C . ASN A 1 85 ? -17.991 3.764 31.516 1.00 97.88 85 ASN A C 1
ATOM 680 O O . ASN A 1 85 ? -18.418 4.237 32.569 1.00 97.88 85 ASN A O 1
ATOM 684 N N . ALA A 1 86 ? -17.915 2.447 31.305 1.00 98.00 86 ALA A N 1
ATOM 685 C CA . ALA A 1 86 ? -18.327 1.458 32.301 1.00 98.00 86 ALA A CA 1
ATOM 686 C C . ALA A 1 86 ? -17.560 1.610 33.626 1.00 98.00 86 ALA A C 1
ATOM 688 O O . ALA A 1 86 ? -18.183 1.642 34.687 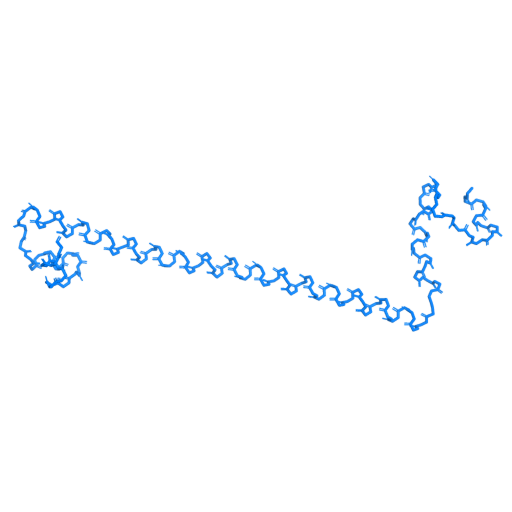1.00 98.00 86 ALA A O 1
ATOM 689 N N . ARG A 1 87 ? -16.231 1.803 33.584 1.00 97.94 87 ARG A N 1
ATOM 690 C CA . ARG A 1 87 ? -15.410 2.063 34.784 1.00 97.94 87 ARG A CA 1
ATOM 691 C C . ARG A 1 87 ? -15.861 3.314 35.536 1.00 97.94 87 ARG A C 1
ATOM 693 O O . ARG A 1 87 ? -16.011 3.278 36.756 1.00 97.94 87 ARG A O 1
ATOM 700 N N . ARG A 1 88 ? -16.117 4.417 34.822 1.00 98.12 88 ARG A N 1
ATOM 701 C CA . ARG A 1 88 ? -16.625 5.661 35.432 1.00 98.12 88 ARG A CA 1
ATOM 702 C C . ARG A 1 88 ? -18.001 5.459 36.061 1.00 98.12 88 ARG A C 1
ATOM 704 O O . ARG A 1 88 ? -18.229 5.922 37.172 1.00 98.12 88 ARG A O 1
ATOM 711 N N . MET A 1 89 ? -18.902 4.751 35.384 1.00 97.62 89 MET A N 1
ATOM 712 C CA . MET A 1 89 ? -20.239 4.470 35.909 1.00 97.62 89 MET A CA 1
ATOM 713 C C . MET A 1 89 ? -20.193 3.581 37.157 1.00 97.62 89 MET A C 1
ATOM 715 O O . MET A 1 89 ? -20.894 3.853 38.130 1.00 97.62 89 MET A O 1
ATOM 719 N N . LYS A 1 90 ? -19.318 2.568 37.164 1.00 95.88 90 LYS A N 1
ATOM 720 C CA . LYS A 1 90 ? -19.072 1.708 38.329 1.00 95.88 90 LYS A CA 1
ATOM 721 C C . LYS A 1 90 ? -18.542 2.520 39.513 1.00 95.88 90 LYS A C 1
ATOM 723 O O . LYS A 1 90 ? -19.037 2.364 40.622 1.00 95.88 90 LYS A O 1
ATOM 728 N N . ALA A 1 91 ? -17.620 3.456 39.271 1.00 96.94 91 ALA A N 1
ATOM 729 C CA . ALA A 1 91 ? -17.120 4.374 40.300 1.00 96.94 91 ALA A CA 1
ATOM 730 C C . ALA A 1 91 ? -18.205 5.315 40.865 1.00 96.94 91 ALA A C 1
ATOM 732 O O . ALA A 1 91 ? -18.099 5.766 42.004 1.00 96.94 91 ALA A O 1
ATOM 733 N N . LEU A 1 92 ? -19.265 5.583 40.096 1.00 97.50 92 LEU A N 1
ATOM 734 C CA . LEU A 1 92 ? -20.453 6.320 40.539 1.00 97.50 92 LEU A CA 1
ATOM 735 C C . LEU A 1 92 ? -21.498 5.429 41.239 1.00 97.50 92 LEU A C 1
ATOM 737 O O . LEU A 1 92 ? -22.578 5.914 41.568 1.00 97.50 92 LEU A O 1
ATOM 741 N N . ASN A 1 93 ? -21.191 4.150 41.484 1.00 96.62 93 ASN A N 1
ATOM 742 C CA . ASN A 1 93 ? -22.084 3.155 42.089 1.00 96.62 93 ASN A CA 1
ATOM 743 C C . ASN A 1 93 ? -23.406 2.955 41.326 1.00 96.62 93 ASN A C 1
ATOM 745 O O . ASN A 1 93 ? -24.439 2.649 41.925 1.00 96.62 93 ASN A O 1
ATOM 749 N N . LEU A 1 94 ? -23.391 3.124 40.000 1.00 97.00 94 LEU A N 1
ATOM 750 C CA . LEU A 1 94 ? -24.542 2.788 39.163 1.00 97.00 94 LEU A CA 1
ATOM 751 C C . LEU A 1 94 ? -24.779 1.264 39.160 1.00 97.00 94 LEU A C 1
ATOM 753 O O . LEU A 1 94 ? -23.807 0.502 39.158 1.00 97.00 94 LEU A O 1
ATOM 757 N N . PRO A 1 95 ? -26.042 0.795 39.126 1.00 97.25 95 PRO A N 1
ATOM 758 C CA . PRO A 1 95 ? -26.340 -0.633 39.062 1.00 97.25 95 PRO A CA 1
ATOM 759 C C . PRO A 1 95 ? -25.724 -1.289 37.823 1.00 97.25 95 PRO A C 1
ATOM 761 O O . PRO A 1 95 ? -25.811 -0.742 36.723 1.00 97.25 95 PRO A O 1
ATOM 764 N N . VAL A 1 96 ? -25.163 -2.494 37.984 1.00 96.19 96 VAL A N 1
ATOM 765 C CA . VAL A 1 96 ? -24.535 -3.258 36.886 1.00 96.19 96 VAL A CA 1
ATOM 766 C C . VAL A 1 96 ? -25.492 -3.423 35.706 1.00 96.19 96 VAL A C 1
ATOM 768 O O . VAL A 1 96 ? -25.090 -3.216 34.568 1.00 96.19 96 VAL A O 1
ATOM 771 N N . GLU A 1 97 ? -26.773 -3.690 35.969 1.00 97.06 97 GLU A N 1
ATOM 772 C CA . GLU A 1 97 ? -27.802 -3.801 34.930 1.00 97.06 97 GLU A CA 1
ATOM 773 C C . GLU A 1 97 ? -27.923 -2.524 34.080 1.00 97.06 97 GLU A C 1
ATOM 775 O O . GLU A 1 97 ? -27.991 -2.594 32.854 1.00 97.06 97 GLU A O 1
ATOM 780 N N . THR A 1 98 ? -27.873 -1.346 34.709 1.00 97.56 98 THR A N 1
ATOM 781 C CA . THR A 1 98 ? -27.888 -0.057 34.005 1.00 97.56 98 THR A CA 1
ATOM 782 C C . THR A 1 98 ? -26.619 0.136 33.176 1.00 97.56 98 THR A C 1
ATOM 784 O O . THR A 1 98 ? -26.692 0.590 32.035 1.00 97.56 98 THR A O 1
ATOM 787 N N . ILE A 1 99 ? -25.453 -0.248 33.704 1.00 97.69 99 ILE A N 1
ATOM 788 C CA . ILE A 1 99 ? -24.182 -0.154 32.972 1.00 97.69 99 ILE A CA 1
ATOM 789 C C . ILE A 1 99 ? -24.200 -1.076 31.743 1.00 97.69 99 ILE A C 1
ATOM 791 O O . ILE A 1 99 ? -23.800 -0.637 30.660 1.00 97.69 99 ILE A O 1
ATOM 795 N N . CYS A 1 100 ? -24.723 -2.302 31.874 1.00 97.50 100 CYS A N 1
ATOM 796 C CA . CYS A 1 100 ? -24.925 -3.229 30.757 1.00 97.50 100 CYS A CA 1
ATOM 797 C C . CYS A 1 100 ? -25.791 -2.594 29.662 1.00 97.50 100 CYS A C 1
ATOM 799 O O . CYS A 1 100 ? -25.405 -2.582 28.495 1.00 97.50 100 CYS A O 1
ATOM 801 N N . GLN A 1 101 ? -26.942 -2.023 30.036 1.00 96.94 101 GLN A N 1
ATOM 802 C CA . GLN A 1 101 ? -27.880 -1.412 29.087 1.00 96.94 101 GLN A CA 1
ATOM 803 C C . GLN A 1 101 ? -27.272 -0.226 28.32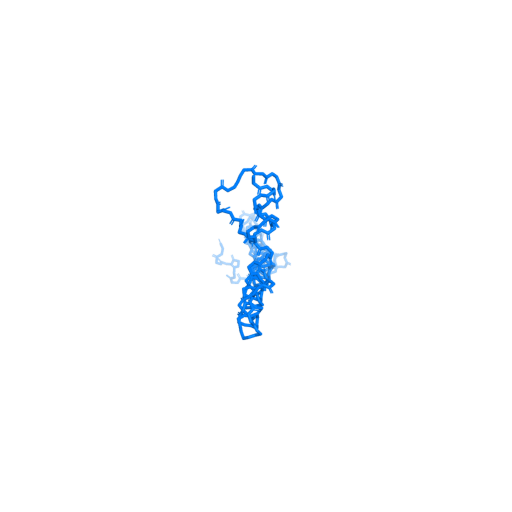3 1.00 96.94 101 GLN A C 1
ATOM 805 O O . GLN A 1 101 ? -27.526 -0.078 27.131 1.00 96.94 101 GLN A O 1
ATOM 810 N N . VAL A 1 102 ? -26.463 0.611 28.983 1.00 96.25 102 VAL A N 1
ATOM 811 C CA . VAL A 1 102 ? -25.885 1.815 28.359 1.00 96.25 102 VAL A CA 1
ATOM 812 C C . VAL A 1 102 ? -24.658 1.494 27.503 1.00 96.25 102 VAL A C 1
ATOM 814 O O . VAL A 1 102 ? -24.502 2.036 26.411 1.00 96.25 102 VAL A O 1
ATOM 817 N N . THR A 1 103 ? -23.763 0.635 27.991 1.00 96.12 103 THR A N 1
ATOM 818 C CA . THR A 1 103 ? -22.476 0.357 27.321 1.00 96.12 103 THR A CA 1
ATOM 819 C C . THR A 1 103 ? -22.555 -0.806 26.329 1.00 96.12 103 THR A C 1
ATOM 821 O O . THR A 1 103 ? -21.736 -0.908 25.409 1.00 96.12 103 THR A O 1
ATOM 824 N N . GLY A 1 104 ? -23.558 -1.673 26.487 1.00 96.19 104 GLY A N 1
ATOM 825 C CA . GLY A 1 104 ? -23.689 -2.924 25.747 1.00 96.19 104 GLY A CA 1
ATOM 826 C C . GLY A 1 104 ? -22.652 -3.980 26.139 1.00 96.19 104 GLY A C 1
ATOM 827 O O . GLY A 1 104 ? -22.484 -4.938 25.391 1.00 96.19 104 GLY A O 1
ATOM 828 N N . LEU A 1 105 ? -21.933 -3.791 27.252 1.00 96.81 105 LEU A N 1
ATOM 829 C CA . LEU A 1 105 ? -21.056 -4.804 27.840 1.00 96.81 105 LEU A CA 1
ATOM 830 C C . LEU A 1 105 ? -21.879 -5.803 28.659 1.00 96.81 105 LEU A C 1
ATOM 832 O O . LEU A 1 105 ? -22.918 -5.461 29.226 1.00 96.81 105 LEU A O 1
ATOM 836 N N . SER A 1 106 ? -21.405 -7.039 28.739 1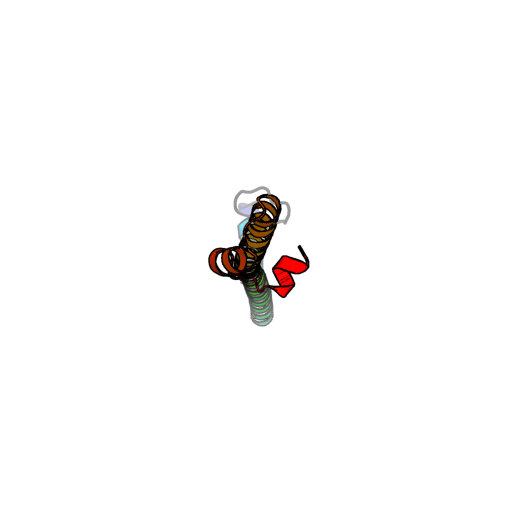.00 97.31 106 SER A N 1
ATOM 837 C CA . SER A 1 106 ? -21.978 -8.063 29.607 1.00 97.31 106 SER A CA 1
ATOM 838 C C . SER A 1 106 ? -21.670 -7.789 31.083 1.00 97.31 106 SER A C 1
ATOM 840 O O . SER A 1 106 ? -20.697 -7.114 31.429 1.00 97.31 106 SER A O 1
ATOM 842 N N . ALA A 1 107 ? -22.477 -8.367 31.977 1.00 95.81 107 ALA A N 1
ATOM 843 C CA . ALA A 1 107 ? -22.258 -8.238 33.417 1.00 95.81 107 ALA A CA 1
ATOM 844 C C . ALA A 1 107 ? -20.870 -8.757 33.831 1.00 95.81 107 ALA A C 1
ATOM 846 O O . ALA A 1 107 ? -20.183 -8.092 34.598 1.00 95.81 107 ALA A O 1
ATOM 847 N N . GLY A 1 108 ? -20.418 -9.877 33.253 1.00 96.06 108 GLY A N 1
ATOM 848 C CA . GLY A 1 108 ? -19.087 -10.430 33.519 1.00 96.06 108 GLY A CA 1
ATOM 849 C C . GLY A 1 108 ? -17.950 -9.499 33.088 1.00 96.06 108 GLY A C 1
ATOM 850 O O . GLY A 1 108 ? -16.989 -9.321 33.834 1.00 96.06 108 GLY A O 1
ATOM 851 N N . GLU A 1 109 ? -18.073 -8.837 31.930 1.00 95.69 109 GLU A N 1
ATOM 852 C CA . GLU A 1 109 ? -17.105 -7.814 31.510 1.00 95.69 109 GLU A CA 1
ATOM 853 C C . GLU A 1 109 ? -17.073 -6.651 32.510 1.00 95.69 109 GLU A C 1
ATOM 855 O O . GLU A 1 109 ? -15.999 -6.248 32.943 1.00 95.69 109 GLU A O 1
ATOM 860 N N . ILE A 1 110 ? -18.232 -6.154 32.950 1.00 96.19 110 ILE A N 1
ATOM 861 C CA . ILE A 1 110 ? -18.324 -5.048 33.919 1.00 96.19 110 ILE A CA 1
ATOM 862 C C . ILE A 1 110 ? -17.787 -5.437 35.303 1.00 96.19 110 ILE A C 1
ATOM 864 O O . ILE A 1 110 ? -17.152 -4.623 35.981 1.00 96.19 110 ILE A O 1
ATOM 868 N N . GLU A 1 111 ? -18.023 -6.668 35.746 1.00 92.31 111 GLU A N 1
ATOM 869 C CA . GLU A 1 111 ? -17.487 -7.191 37.003 1.00 92.31 111 GLU A CA 1
ATOM 870 C C . GLU A 1 111 ? -15.957 -7.258 36.971 1.00 92.31 111 GLU A C 1
ATOM 872 O O . GLU A 1 111 ? -15.324 -6.912 37.970 1.00 92.31 111 GLU A O 1
ATOM 877 N N . SER A 1 112 ? -15.382 -7.594 35.811 1.00 92.31 112 SER A N 1
ATOM 878 C CA . SER A 1 112 ? -13.932 -7.674 35.591 1.00 92.31 112 SER A CA 1
ATOM 879 C C . SER A 1 112 ? -13.209 -6.327 35.405 1.00 92.31 112 SER A C 1
ATOM 881 O O . SER A 1 112 ? -11.978 -6.301 35.448 1.00 92.31 112 SER A O 1
ATOM 883 N N . LEU A 1 113 ? -13.945 -5.223 35.194 1.00 90.50 113 LEU A N 1
ATOM 884 C CA . LEU A 1 113 ? -13.409 -3.857 35.027 1.00 90.50 113 LEU A CA 1
ATOM 885 C C . LEU A 1 113 ? -13.098 -3.148 36.347 1.00 90.50 113 LEU A C 1
ATOM 887 O O . LEU A 1 113 ? -12.141 -2.342 36.322 1.00 90.50 113 LEU A O 1
#

Foldseek 3Di:
DVVVCVVPVDQDCPDPDPPSNVVVVVVVQVVDDPVRVVVVVVVVVVVVVVVVVVVVVVVVVVVVVVVVCVVVCVVVVLLVVLLVVLVVCVVVVHDLVVSCVPSVDDSVSSVVD

Secondary structure (DSSP, 8-state):
-HHHHHHHS---TT--STTHHHHHHHHHHHTS-HHHHHHHHHHHHHHHHHHHHHHHHHHHHHHHHHHHHHHHHHHHHHHHHHHHHHHHHHHTT--HHHHHHHH---HHHHHH-

Organism: NCBI:txid1339314

Radius of gyration: 34.85 Å; chains: 1; bounding box: 60×31×86 Å

Sequence (113 aa):
EWIEYLKTGVIHPDTKAPGLEEARRKLVYYNMNKAEQLAYDEHINAIMIQNDVLSTAAMEGRQEGRQEGRQEGLAEGRMEEKQANARRMKALNLPVETICQVTGLSAGEIESL

pLDDT: mean 94.79, std 3.87, range [85.12, 98.69]